Protein AF-A0A7V5FRJ0-F1 (afdb_monomer_lite)

pLDDT: mean 86.97, std 10.47, range [55.38, 97.19]

Foldseek 3Di:
DDPVVVVVVVVVVVVVVVVPPPPPPPQQPPDPDDDDDPDPVSVVVCCVPPCCPPPSVHD

Secondary structure (DSSP, 8-state):
--HHHHHHHHHHHHHHHHHS-TT---PPPP-------SSHHHHHHHHHHTHHHHSTT--

Structure (mmCIF, N/CA/C/O backbone):
data_AF-A0A7V5FRJ0-F1
#
_entry.id   AF-A0A7V5FRJ0-F1
#
loop_
_atom_site.group_PDB
_atom_site.id
_atom_site.type_symbol
_atom_site.label_atom_id
_atom_site.label_alt_id
_atom_site.label_comp_id
_atom_site.label_asym_id
_atom_site.label_entity_id
_atom_site.label_seq_id
_atom_site.pdbx_PDB_ins_code
_atom_site.Cartn_x
_atom_site.Cartn_y
_atom_site.Cartn_z
_atom_site.occupancy
_atom_site.B_iso_or_equiv
_atom_site.auth_seq_id
_atom_site.auth_comp_id
_atom_site.auth_asym_id
_atom_site.auth_atom_id
_atom_site.pdbx_PDB_model_num
ATOM 1 N N . MET A 1 1 ? 26.859 1.233 -38.949 1.00 63.53 1 MET A N 1
ATOM 2 C CA . MET A 1 1 ? 25.442 1.614 -38.754 1.00 63.53 1 MET A CA 1
ATOM 3 C C . MET A 1 1 ? 25.383 3.115 -38.526 1.00 63.53 1 MET A C 1
ATOM 5 O O . MET A 1 1 ? 26.148 3.617 -37.715 1.00 63.53 1 MET A O 1
ATOM 9 N N . ASN A 1 2 ? 24.574 3.841 -39.293 1.00 89.69 2 ASN A N 1
ATOM 10 C CA . ASN A 1 2 ? 24.607 5.307 -39.311 1.00 89.69 2 ASN A CA 1
ATOM 11 C C . ASN A 1 2 ? 24.080 5.871 -37.980 1.00 89.69 2 ASN A C 1
ATOM 13 O O . ASN A 1 2 ? 23.037 5.424 -37.510 1.00 89.69 2 ASN A O 1
ATOM 17 N N . GLY A 1 3 ? 24.745 6.873 -37.391 1.00 90.12 3 GLY A N 1
ATOM 18 C CA . GLY A 1 3 ? 24.369 7.417 -36.072 1.00 90.12 3 GLY A CA 1
ATOM 19 C C . GLY A 1 3 ? 22.917 7.911 -35.981 1.00 90.12 3 GLY A C 1
ATOM 20 O O . GLY A 1 3 ? 22.260 7.725 -34.962 1.00 90.12 3 GLY A O 1
ATOM 21 N N . LYS A 1 4 ? 22.369 8.432 -37.086 1.00 93.69 4 LYS A N 1
ATOM 22 C CA . LYS A 1 4 ? 20.949 8.812 -37.201 1.00 93.69 4 LYS A CA 1
ATOM 23 C C . LYS A 1 4 ? 19.990 7.627 -37.024 1.00 93.69 4 LYS A C 1
ATOM 25 O O . LYS A 1 4 ? 18.939 7.785 -36.415 1.00 93.69 4 LYS A O 1
ATOM 30 N N . MET A 1 5 ? 20.361 6.446 -37.520 1.00 93.69 5 MET A N 1
ATOM 31 C CA . MET A 1 5 ? 19.549 5.230 -37.384 1.00 93.69 5 MET A CA 1
ATOM 32 C C . MET A 1 5 ? 19.553 4.712 -35.947 1.00 93.69 5 MET A C 1
ATOM 34 O O . MET A 1 5 ? 18.523 4.266 -35.456 1.00 93.69 5 MET A O 1
ATOM 38 N N . ILE A 1 6 ? 20.694 4.820 -35.260 1.00 95.56 6 ILE A N 1
ATOM 39 C CA . ILE A 1 6 ? 20.810 4.443 -33.847 1.00 95.56 6 ILE A CA 1
ATOM 40 C C . ILE A 1 6 ? 19.941 5.369 -32.990 1.00 95.56 6 ILE A C 1
ATOM 42 O O . ILE A 1 6 ? 19.133 4.890 -32.200 1.00 95.56 6 ILE A O 1
ATOM 46 N N . LEU A 1 7 ? 20.047 6.686 -33.197 1.00 96.38 7 LEU A N 1
ATOM 47 C CA . LEU A 1 7 ? 19.240 7.665 -32.469 1.00 96.38 7 LEU A CA 1
ATOM 48 C C . LEU A 1 7 ? 17.737 7.453 -32.705 1.00 96.38 7 LEU A C 1
ATOM 50 O O . LEU A 1 7 ? 16.966 7.433 -31.749 1.00 96.38 7 LEU A O 1
ATOM 54 N N . GLY A 1 8 ? 17.330 7.236 -33.960 1.00 96.94 8 GLY A N 1
ATOM 55 C CA . GLY A 1 8 ? 15.938 6.940 -34.300 1.00 96.94 8 GLY A CA 1
ATOM 56 C C . GLY A 1 8 ? 15.417 5.672 -33.618 1.00 96.94 8 GLY A C 1
ATOM 57 O O . GLY A 1 8 ? 14.317 5.680 -33.071 1.00 96.94 8 GLY A O 1
ATOM 58 N N . GLY A 1 9 ? 16.227 4.609 -33.580 1.00 96.56 9 GLY A N 1
ATOM 59 C CA . GLY A 1 9 ? 15.881 3.366 -32.887 1.00 96.56 9 GLY A CA 1
ATOM 60 C C . GLY A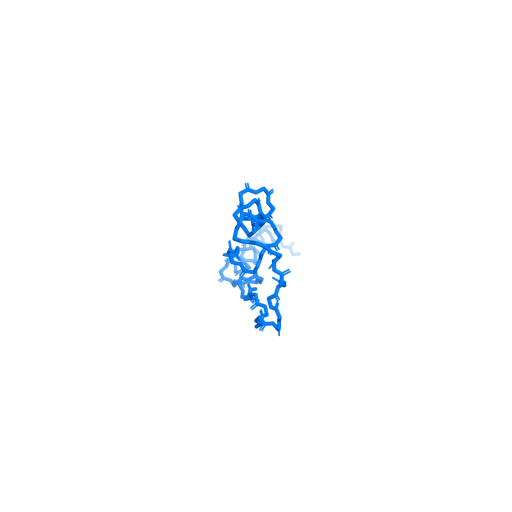 1 9 ? 15.702 3.543 -31.376 1.00 96.56 9 GLY A C 1
ATOM 61 O O . GLY A 1 9 ? 14.743 3.022 -30.811 1.00 96.56 9 GLY A O 1
ATOM 62 N N . VAL A 1 10 ? 16.574 4.320 -30.723 1.00 96.81 10 VAL A N 1
ATOM 63 C CA . VAL A 1 10 ? 16.481 4.601 -29.278 1.00 96.81 10 VAL A CA 1
ATOM 64 C C . VAL A 1 10 ? 15.231 5.416 -28.947 1.00 96.81 10 VAL A C 1
ATOM 66 O O . VAL A 1 10 ? 14.504 5.065 -28.020 1.00 96.81 10 VAL A O 1
ATOM 69 N N . VAL A 1 11 ? 14.944 6.469 -29.718 1.00 97.00 11 VAL A N 1
ATOM 70 C CA . VAL A 1 11 ? 13.745 7.301 -29.513 1.00 97.00 11 VAL A CA 1
ATOM 71 C C . VAL A 1 11 ? 12.471 6.472 -29.673 1.00 97.00 11 VAL A C 1
ATOM 73 O O . VAL A 1 11 ? 11.566 6.574 -28.845 1.00 97.00 11 VAL A O 1
ATOM 76 N N . LEU A 1 12 ? 12.414 5.614 -30.695 1.00 95.81 12 LEU A N 1
ATOM 77 C CA . LEU A 1 12 ? 11.275 4.728 -30.923 1.00 95.81 12 LEU A CA 1
ATOM 78 C C . LEU A 1 12 ? 11.072 3.750 -29.757 1.00 95.81 12 LEU A C 1
ATOM 80 O O . LEU A 1 12 ? 9.951 3.586 -29.282 1.00 95.81 12 LEU A O 1
ATOM 84 N N . LEU A 1 13 ? 12.152 3.136 -29.268 1.00 94.31 13 LEU A N 1
ATOM 85 C CA . LEU A 1 13 ? 12.099 2.193 -28.152 1.00 94.31 13 LEU A CA 1
ATOM 86 C C . LEU A 1 13 ? 11.612 2.860 -26.859 1.00 94.31 13 LEU A C 1
ATOM 88 O O . LEU A 1 13 ? 10.750 2.307 -26.178 1.00 94.31 13 LEU A O 1
ATOM 92 N N . ILE A 1 14 ? 12.105 4.063 -26.550 1.00 93.19 14 ILE A N 1
ATOM 93 C CA . ILE A 1 14 ? 11.637 4.837 -25.392 1.00 93.19 14 ILE A CA 1
ATOM 94 C C . ILE A 1 14 ? 10.154 5.187 -25.552 1.00 9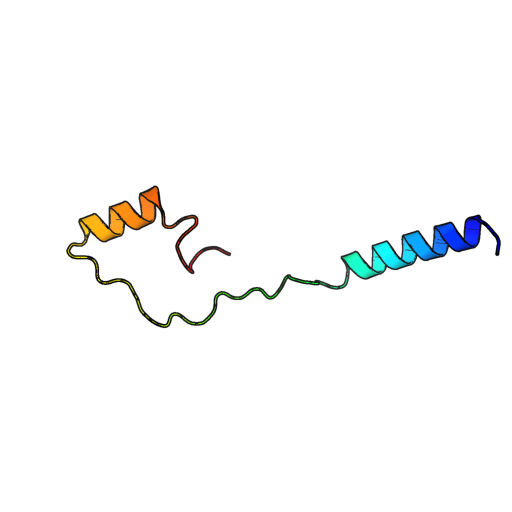3.19 14 ILE A C 1
ATOM 96 O O . ILE A 1 14 ? 9.385 4.990 -24.615 1.00 93.19 14 ILE A O 1
ATOM 100 N N . GLY A 1 15 ? 9.732 5.642 -26.735 1.00 93.12 15 GLY A N 1
ATOM 101 C CA . GLY A 1 15 ? 8.327 5.953 -27.013 1.00 93.12 15 GLY A CA 1
ATOM 102 C C . GLY A 1 15 ? 7.397 4.756 -26.795 1.00 93.12 15 GLY A C 1
ATOM 103 O O . GLY A 1 15 ? 6.374 4.885 -26.128 1.00 93.12 15 GLY A O 1
ATOM 104 N N . ILE A 1 16 ? 7.783 3.571 -27.278 1.00 92.31 16 ILE A N 1
ATOM 105 C CA . ILE A 1 16 ? 7.027 2.326 -27.064 1.00 92.31 16 ILE A CA 1
ATOM 106 C C . ILE A 1 16 ? 6.989 1.957 -25.575 1.00 92.31 16 ILE A C 1
ATOM 108 O O . ILE A 1 16 ? 5.930 1.601 -25.057 1.00 92.31 16 ILE A O 1
ATOM 112 N N . ALA A 1 17 ? 8.112 2.085 -24.865 1.00 89.25 17 ALA A N 1
ATOM 113 C CA . ALA A 1 17 ? 8.197 1.768 -23.441 1.00 89.25 17 ALA A CA 1
ATOM 114 C C . ALA A 1 17 ? 7.300 2.657 -22.560 1.00 89.25 17 ALA A C 1
ATOM 116 O O . ALA A 1 17 ? 6.882 2.214 -21.497 1.00 89.25 17 ALA A O 1
ATOM 117 N N . GLN A 1 18 ? 6.972 3.880 -22.992 1.00 84.94 18 GLN A N 1
ATOM 118 C CA . GLN A 1 18 ? 6.015 4.746 -22.286 1.00 84.94 18 GLN A CA 1
ATOM 119 C C . GLN A 1 18 ? 4.550 4.337 -22.502 1.00 84.94 18 GLN A C 1
ATOM 121 O O . GLN A 1 18 ? 3.701 4.636 -21.662 1.00 84.94 18 GLN A O 1
ATOM 126 N N . ILE A 1 19 ? 4.239 3.680 -23.625 1.00 85.38 19 ILE A N 1
ATOM 127 C CA . ILE A 1 19 ? 2.875 3.242 -23.957 1.00 85.38 19 ILE A CA 1
ATOM 128 C C . ILE A 1 19 ? 2.541 1.934 -23.239 1.00 85.38 19 ILE A C 1
ATOM 130 O O . ILE A 1 19 ? 1.395 1.728 -22.841 1.00 85.38 19 ILE A O 1
ATOM 134 N N . ILE A 1 20 ? 3.528 1.056 -23.047 1.00 82.25 20 ILE A N 1
ATOM 135 C CA . ILE A 1 20 ? 3.338 -0.176 -22.286 1.00 82.25 20 ILE A CA 1
ATOM 136 C C . ILE A 1 20 ? 3.324 0.190 -20.794 1.00 82.25 20 ILE A C 1
ATOM 138 O O . ILE A 1 20 ? 4.337 0.661 -20.277 1.00 82.25 20 ILE A O 1
ATOM 142 N N . PRO A 1 21 ? 2.206 -0.015 -20.073 1.00 70.88 21 PRO A N 1
ATOM 143 C CA . PRO A 1 21 ? 2.071 0.383 -18.677 1.00 70.88 21 PRO A CA 1
ATOM 144 C C . PRO A 1 21 ? 2.785 -0.621 -17.759 1.00 70.88 21 PRO A C 1
ATOM 146 O O . PRO A 1 21 ? 2.162 -1.306 -16.944 1.00 70.88 21 PRO A O 1
ATOM 149 N N . TYR A 1 22 ? 4.105 -0.729 -17.904 1.00 68.19 22 TYR A N 1
ATOM 150 C CA . TYR A 1 22 ? 4.946 -1.521 -17.019 1.00 68.19 22 TYR A CA 1
ATOM 151 C C . TYR A 1 22 ? 4.784 -1.005 -15.584 1.00 68.19 22 TYR A C 1
ATOM 153 O O . TYR A 1 22 ? 4.962 0.181 -15.317 1.00 68.19 22 TYR A O 1
ATOM 161 N N . GLY A 1 23 ? 4.401 -1.890 -14.662 1.00 65.56 23 GLY A N 1
ATOM 162 C CA . GLY A 1 23 ? 4.268 -1.547 -13.245 1.00 65.56 23 GLY A CA 1
ATOM 163 C C . GLY A 1 23 ? 3.060 -0.673 -12.882 1.00 65.56 23 GLY A C 1
ATOM 164 O O . GLY A 1 23 ? 3.105 0.004 -11.862 1.00 65.56 23 GLY A O 1
ATOM 165 N N . ARG A 1 24 ? 1.978 -0.649 -13.677 1.00 64.56 24 ARG A N 1
ATOM 166 C CA . ARG A 1 24 ? 0.739 0.074 -13.298 1.00 64.56 24 ARG A CA 1
ATOM 167 C C . ARG A 1 24 ? -0.332 -0.778 -12.625 1.00 64.56 24 ARG A C 1
ATOM 169 O O . ARG A 1 24 ? -1.249 -0.222 -12.037 1.00 64.56 24 ARG A O 1
ATOM 176 N N . ASN A 1 25 ? -0.230 -2.101 -12.697 1.00 64.94 25 ASN A N 1
ATOM 177 C CA . ASN A 1 25 ? -1.184 -3.002 -12.054 1.00 64.94 25 ASN A CA 1
ATOM 178 C C . ASN A 1 25 ? -0.639 -3.501 -10.708 1.00 64.94 25 ASN A C 1
ATOM 180 O O . ASN A 1 25 ? -0.445 -4.698 -10.514 1.00 64.94 25 ASN A O 1
ATOM 184 N N . HIS A 1 26 ? -0.332 -2.567 -9.807 1.00 71.12 26 HIS A N 1
ATOM 185 C CA . HIS A 1 26 ? -0.049 -2.880 -8.409 1.00 71.12 26 HIS A CA 1
ATOM 186 C C . HIS A 1 26 ? -1.350 -2.719 -7.629 1.00 71.12 26 HIS A C 1
ATOM 188 O O . HIS A 1 26 ? -1.569 -1.714 -6.960 1.00 71.12 26 HIS A O 1
ATOM 194 N N . ASN A 1 27 ? -2.255 -3.684 -7.772 1.00 74.50 27 ASN A N 1
ATOM 195 C CA . ASN A 1 27 ? -3.379 -3.750 -6.850 1.00 74.50 27 ASN A CA 1
ATOM 196 C C . ASN A 1 27 ? -2.827 -4.129 -5.481 1.00 74.50 27 ASN A C 1
ATOM 198 O O . ASN A 1 27 ? -1.972 -5.017 -5.388 1.00 74.50 27 ASN A O 1
ATOM 202 N N . ASN A 1 28 ? -3.328 -3.483 -4.429 1.00 75.06 28 ASN A N 1
ATOM 203 C CA . ASN A 1 28 ? -3.083 -4.012 -3.101 1.00 75.06 28 ASN A CA 1
ATOM 204 C C . ASN A 1 28 ? -3.592 -5.456 -3.056 1.00 75.06 28 ASN A C 1
ATOM 206 O O . ASN A 1 28 ? -4.670 -5.735 -3.592 1.00 75.06 28 ASN A O 1
ATOM 210 N N . PRO A 1 29 ? -2.813 -6.378 -2.467 1.00 78.69 29 PRO A N 1
ATOM 211 C CA . PRO A 1 29 ? -3.294 -7.726 -2.248 1.00 78.69 29 PRO A CA 1
ATOM 212 C C . PRO A 1 29 ? -4.561 -7.671 -1.394 1.00 78.69 29 PRO A C 1
ATOM 214 O O . PRO A 1 29 ? -4.762 -6.732 -0.615 1.00 78.69 29 PRO A O 1
ATOM 217 N N . ASP A 1 30 ? -5.402 -8.691 -1.534 1.00 86.00 30 ASP A N 1
ATOM 218 C CA . ASP A 1 30 ? -6.635 -8.783 -0.763 1.00 86.00 30 ASP A CA 1
ATOM 219 C C . ASP A 1 30 ? -6.360 -8.646 0.740 1.00 86.00 30 ASP A C 1
ATOM 221 O O . ASP A 1 30 ? -5.351 -9.129 1.269 1.00 86.00 30 ASP A O 1
ATOM 225 N N . VAL A 1 31 ? -7.275 -7.969 1.435 1.00 87.31 31 VAL A N 1
ATOM 226 C CA . VAL A 1 31 ? -7.165 -7.735 2.876 1.00 87.31 31 VAL A CA 1
ATOM 227 C C . VAL A 1 31 ? -7.271 -9.070 3.601 1.00 87.31 31 VAL A C 1
ATOM 229 O O . VAL A 1 31 ? -8.334 -9.681 3.634 1.00 87.31 31 VAL A O 1
ATOM 232 N N . GLN A 1 32 ? -6.169 -9.524 4.193 1.00 86.75 32 GLN A N 1
ATOM 233 C CA . GLN A 1 32 ? -6.145 -10.804 4.904 1.00 86.75 32 GLN A CA 1
ATOM 234 C C . GLN A 1 32 ? -6.685 -10.676 6.332 1.00 86.75 32 GLN A C 1
ATOM 236 O O . GLN A 1 32 ? -7.364 -11.572 6.826 1.00 86.75 32 GLN A O 1
ATOM 241 N N . GLN A 1 33 ? -6.384 -9.558 6.997 1.00 85.81 33 GLN A N 1
ATOM 242 C CA . GLN A 1 33 ? -6.782 -9.290 8.373 1.00 85.81 33 GLN A CA 1
ATOM 243 C C . GLN A 1 33 ? -6.800 -7.781 8.629 1.00 85.81 33 GLN A C 1
ATOM 245 O O . GLN A 1 33 ? -5.886 -7.067 8.218 1.00 85.81 33 GLN A O 1
ATOM 250 N N . GLU A 1 34 ? -7.815 -7.302 9.347 1.00 85.94 34 GLU A N 1
ATOM 251 C CA . GLU A 1 34 ? -7.812 -5.953 9.913 1.00 85.94 34 GLU A CA 1
ATOM 252 C C . GLU A 1 34 ? -7.224 -5.996 11.330 1.00 85.94 34 GLU A C 1
ATOM 254 O O . GLU A 1 34 ? -7.520 -6.898 12.120 1.00 85.94 34 GLU A O 1
ATOM 259 N N . VAL A 1 35 ? -6.364 -5.028 11.655 1.00 85.81 35 VAL A N 1
ATOM 260 C CA . VAL A 1 35 ? -5.789 -4.901 12.998 1.00 85.81 35 VAL A CA 1
ATOM 261 C C . VAL A 1 35 ? -6.903 -4.547 13.981 1.00 85.81 35 VAL A C 1
ATOM 263 O O . VAL A 1 35 ? -7.603 -3.548 13.812 1.00 85.81 35 VAL A O 1
ATOM 266 N N . SER A 1 36 ? -7.045 -5.350 15.037 1.00 90.00 36 SER A N 1
ATOM 267 C CA . SER A 1 36 ? -7.986 -5.053 16.114 1.00 90.00 36 SER A CA 1
ATOM 268 C C . SER A 1 36 ? -7.541 -3.793 16.853 1.00 90.00 36 SER A C 1
ATOM 270 O O . SER A 1 36 ? -6.507 -3.794 17.518 1.00 90.00 36 SER A O 1
ATOM 272 N N . CYS A 1 37 ? -8.334 -2.729 16.756 1.00 91.56 37 CYS A N 1
ATOM 273 C CA . CYS A 1 37 ? -8.170 -1.543 17.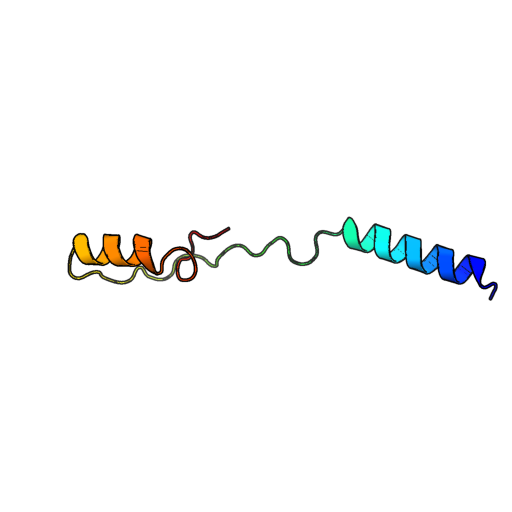589 1.00 91.56 37 CYS A CA 1
ATOM 274 C C . CYS A 1 37 ? -8.881 -1.772 18.929 1.00 91.56 37 CYS A C 1
ATOM 276 O O . CYS A 1 37 ? -9.992 -2.296 18.964 1.00 91.56 37 CYS A O 1
ATOM 278 N N . ASP A 1 38 ? -8.252 -1.375 20.029 1.00 9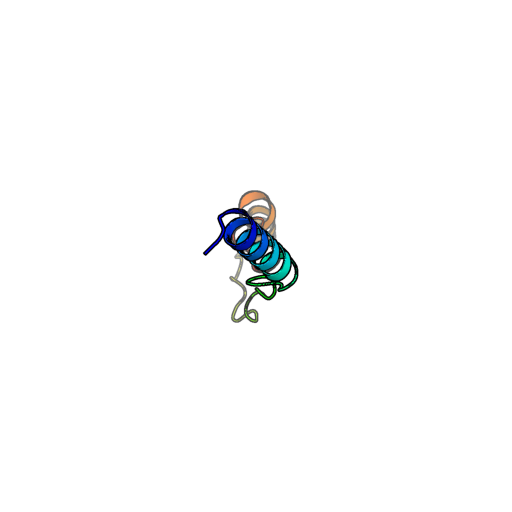4.19 38 ASP A N 1
ATOM 279 C CA . ASP A 1 38 ? -8.812 -1.424 21.386 1.00 94.19 38 ASP A CA 1
ATOM 280 C C . ASP A 1 38 ? -9.966 -0.425 21.588 1.00 94.19 38 ASP A C 1
ATOM 282 O O . ASP A 1 38 ? -10.831 -0.629 22.438 1.00 94.19 38 ASP A O 1
ATOM 286 N N . SER A 1 39 ? -10.002 0.645 20.788 1.00 96.38 39 SER A N 1
ATOM 287 C CA . SER A 1 39 ? -11.073 1.638 20.780 1.00 96.38 39 SER A CA 1
ATOM 288 C C . SER A 1 39 ? -11.250 2.295 19.407 1.00 96.38 39 SER A C 1
ATOM 290 O O . SER A 1 39 ? -10.365 2.254 18.546 1.00 96.38 39 SER A O 1
ATOM 292 N N . GLN A 1 40 ? -12.387 2.971 19.220 1.00 95.50 40 GLN A N 1
ATOM 293 C CA . GLN A 1 40 ? -12.634 3.802 18.038 1.00 95.50 40 GLN A CA 1
ATOM 294 C C . GLN A 1 40 ? -11.612 4.948 17.921 1.00 95.50 40 GLN A C 1
ATOM 296 O O . GLN A 1 40 ? -11.143 5.256 16.827 1.00 95.50 40 GLN A O 1
ATOM 301 N N . GLN A 1 41 ? -11.199 5.517 19.056 1.00 97.19 41 GLN A N 1
ATOM 302 C CA . GLN A 1 41 ? -10.192 6.574 19.112 1.00 97.19 41 GLN A CA 1
ATOM 303 C C . GLN A 1 41 ? -8.841 6.106 18.549 1.00 97.19 41 GLN A C 1
ATOM 305 O O . GLN A 1 41 ? -8.194 6.836 17.798 1.00 97.19 41 GLN A O 1
ATOM 310 N N . THR A 1 42 ? -8.421 4.878 18.861 1.00 95.81 42 THR A N 1
ATOM 311 C CA . THR A 1 42 ? -7.174 4.299 18.337 1.00 95.81 42 THR A CA 1
ATOM 312 C C . THR A 1 42 ? -7.216 4.163 16.818 1.00 95.81 42 THR A C 1
ATOM 314 O O . THR A 1 42 ? -6.247 4.511 16.139 1.00 95.81 42 THR A O 1
ATOM 317 N N . LYS A 1 43 ? -8.362 3.740 16.269 1.00 94.38 43 LYS A N 1
ATOM 318 C CA . LYS A 1 43 ? -8.572 3.649 14.819 1.00 94.38 43 LYS A CA 1
ATOM 319 C C . LYS A 1 43 ? -8.432 5.020 14.148 1.00 94.38 43 LYS A C 1
ATOM 321 O O . LYS A 1 43 ? -7.736 5.150 13.145 1.00 94.38 43 LYS A O 1
ATOM 326 N N . GLU A 1 44 ? -9.035 6.056 14.723 1.00 96.19 44 GLU A N 1
ATOM 327 C CA . GLU A 1 44 ? -8.965 7.428 14.199 1.00 96.19 44 GLU A CA 1
ATOM 328 C C . GLU A 1 44 ? -7.546 8.007 14.235 1.00 96.19 44 GLU A C 1
ATOM 330 O O . GLU A 1 44 ? -7.106 8.645 13.276 1.00 96.19 44 GLU A O 1
ATOM 335 N N . ILE A 1 45 ? -6.797 7.756 15.314 1.00 95.94 45 ILE A N 1
ATOM 336 C CA . ILE A 1 45 ? -5.391 8.168 15.417 1.00 95.94 45 ILE A CA 1
ATOM 337 C C . ILE A 1 45 ? -4.552 7.491 14.328 1.00 95.94 45 ILE A C 1
ATOM 339 O O . ILE A 1 45 ? -3.758 8.174 13.678 1.00 95.94 45 ILE A O 1
ATOM 343 N N . PHE A 1 46 ? -4.750 6.188 14.095 1.00 94.69 46 PHE A N 1
ATOM 344 C CA . PHE A 1 46 ? -4.037 5.452 13.052 1.00 94.69 46 PHE A CA 1
ATOM 345 C C . PHE A 1 46 ? -4.260 6.069 11.667 1.00 94.69 46 PHE A C 1
ATOM 347 O O . PHE A 1 46 ? -3.289 6.376 10.975 1.00 94.69 46 PHE A O 1
ATOM 354 N N . TYR A 1 47 ? -5.513 6.313 11.272 1.00 93.31 47 TYR A N 1
ATOM 355 C CA . TYR A 1 47 ? -5.793 6.883 9.950 1.00 93.31 47 TYR A CA 1
ATOM 356 C C . TYR A 1 47 ? -5.284 8.318 9.799 1.00 93.31 47 TYR A C 1
ATOM 358 O O . TYR A 1 47 ? -4.854 8.686 8.715 1.00 93.31 47 TYR A O 1
ATOM 366 N N . ARG A 1 48 ? -5.256 9.108 10.878 1.00 95.38 48 ARG A N 1
ATOM 367 C CA . ARG A 1 48 ? -4.745 10.486 10.844 1.00 95.38 48 ARG A CA 1
ATOM 368 C C . ARG A 1 48 ? -3.217 10.586 10.767 1.00 95.38 48 ARG A C 1
ATOM 370 O O . ARG A 1 48 ? -2.716 11.596 10.287 1.00 95.38 48 ARG A O 1
ATOM 377 N N . ALA A 1 49 ? -2.479 9.618 11.313 1.00 95.50 49 ALA A N 1
ATOM 378 C CA . ALA A 1 49 ? -1.021 9.714 11.455 1.00 95.50 49 ALA A CA 1
ATOM 379 C C . ALA A 1 49 ? -0.232 8.723 10.587 1.00 95.50 49 ALA A C 1
ATOM 381 O O . ALA A 1 49 ? 0.909 9.003 10.228 1.00 95.50 49 ALA A O 1
ATOM 382 N N . CYS A 1 50 ? -0.805 7.556 10.285 1.00 93.00 50 CYS A N 1
ATOM 383 C CA . CYS A 1 50 ? -0.086 6.432 9.681 1.00 93.00 50 CYS A CA 1
ATOM 384 C C . CYS A 1 50 ? -0.761 5.895 8.411 1.00 93.00 50 CYS A C 1
ATOM 386 O O . CYS A 1 50 ? -0.067 5.391 7.527 1.00 93.00 50 CYS A O 1
ATOM 388 N N . GLY A 1 51 ? -2.093 5.986 8.320 1.00 91.00 51 GLY A N 1
ATOM 389 C CA . GLY A 1 51 ? -2.903 5.358 7.269 1.00 91.00 51 GLY A CA 1
ATOM 390 C C . GLY A 1 51 ? -2.523 5.762 5.843 1.00 91.00 51 GLY A C 1
ATOM 391 O O . GLY A 1 51 ? -2.619 4.933 4.940 1.00 91.00 51 GLY A O 1
ATOM 392 N N . ASP A 1 52 ? -2.006 6.974 5.658 1.00 90.31 52 ASP A N 1
ATOM 393 C CA . ASP A 1 52 ? -1.572 7.484 4.352 1.00 90.31 52 ASP A CA 1
ATOM 394 C C . ASP A 1 52 ? -0.404 6.694 3.738 1.00 90.31 52 ASP A C 1
ATOM 396 O O . ASP A 1 52 ? -0.230 6.719 2.524 1.00 90.31 52 ASP A O 1
ATOM 400 N N . CYS A 1 53 ? 0.388 5.979 4.548 1.00 88.44 53 CYS A N 1
ATOM 401 C CA . CYS A 1 53 ? 1.496 5.139 4.071 1.00 88.44 53 CYS A CA 1
ATOM 402 C C . CYS A 1 53 ? 1.359 3.664 4.481 1.00 88.44 53 CYS A C 1
ATOM 404 O O . CYS A 1 53 ? 1.851 2.785 3.781 1.00 88.44 53 CYS A O 1
ATOM 406 N N . HIS A 1 54 ? 0.711 3.378 5.614 1.00 89.38 54 HIS A N 1
ATOM 407 C CA . HIS A 1 54 ? 0.631 2.039 6.213 1.00 89.38 54 HIS A CA 1
ATOM 408 C C . HIS A 1 54 ? -0.752 1.385 6.089 1.00 89.38 54 HIS A C 1
ATOM 410 O O . HIS A 1 54 ? -1.061 0.456 6.835 1.00 89.38 54 HIS A O 1
ATOM 416 N N . SER A 1 55 ? -1.596 1.846 5.167 1.00 88.56 55 SER A N 1
ATOM 417 C CA . SER A 1 55 ? -2.858 1.178 4.842 1.00 88.56 55 SER A CA 1
ATOM 418 C C . SER A 1 55 ? -2.825 0.560 3.450 1.00 88.56 55 SER A C 1
ATOM 420 O O . SER A 1 55 ? -2.010 0.909 2.602 1.00 88.56 55 SER A O 1
ATOM 422 N N . ASN A 1 56 ? -3.769 -0.342 3.211 1.00 86.19 56 ASN A N 1
ATOM 423 C CA . ASN A 1 56 ? -4.066 -0.884 1.891 1.00 86.19 56 ASN A CA 1
ATOM 424 C C . ASN A 1 56 ? -5.098 -0.037 1.114 1.00 86.19 56 ASN A C 1
ATOM 426 O O . ASN A 1 56 ? -5.646 -0.494 0.109 1.00 86.19 56 ASN A O 1
ATOM 430 N N . MET A 1 57 ? -5.401 1.174 1.585 1.00 82.31 57 MET A N 1
ATOM 431 C CA . MET A 1 57 ? -6.354 2.084 0.940 1.00 82.31 57 MET A CA 1
ATOM 432 C C . MET A 1 57 ? -5.654 3.119 0.054 1.00 82.31 57 MET A C 1
ATOM 434 O O . MET A 1 57 ? -6.318 3.882 -0.647 1.00 82.31 57 MET A O 1
ATOM 438 N N . THR A 1 58 ? -4.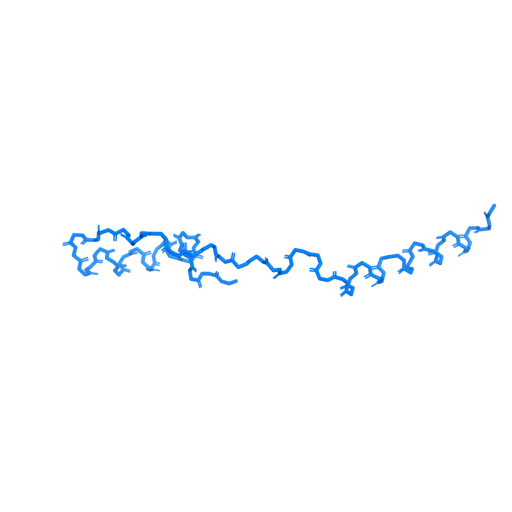322 3.137 0.075 1.00 69.12 58 THR A N 1
ATOM 439 C CA . THR A 1 58 ? -3.489 3.967 -0.790 1.00 69.12 58 THR A CA 1
ATOM 440 C C . THR A 1 58 ? -3.502 3.395 -2.210 1.00 69.12 58 THR A C 1
ATOM 442 O O . THR A 1 58 ? -3.352 2.187 -2.407 1.00 69.12 58 THR A O 1
ATOM 445 N N . LYS A 1 59 ? -3.756 4.259 -3.198 1.00 55.38 59 LYS A N 1
ATOM 446 C CA . LYS A 1 59 ? -3.684 3.953 -4.634 1.00 55.38 59 LYS A CA 1
ATOM 447 C C . LYS A 1 59 ? -2.509 4.677 -5.264 1.00 55.38 59 LYS A C 1
ATOM 449 O O . LYS A 1 59 ? -2.280 5.839 -4.862 1.00 5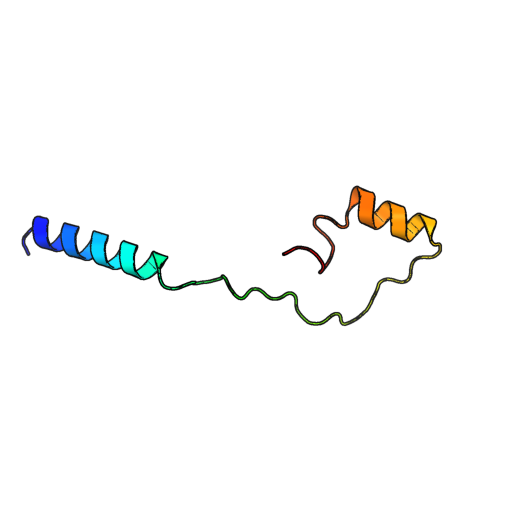5.38 59 LYS A O 1
#

Sequence (59 aa):
MNGKMILGGVVLLIGIAQIIPYGRNHNNPDVQQEVSCDSQQTKEIFYRACGDCHSNMTK

Radius of gyration: 22.43 Å; chains: 1; bounding box: 38×21×61 Å